Protein AF-A0A7S1Y5V6-F1 (afdb_monomer)

Organism: NCBI:txid210454

pLDDT: mean 70.11, std 16.32, range [37.19, 94.31]

Nearest PDB structures (foldseek):
  7od1-assembly1_A  TM=5.348E-01  e=1.371E-03  Homo sapiens
  7od1-assembly2_B  TM=5.566E-01  e=1.952E-02  Homo sapiens
  5edv-assembly2_A  TM=1.987E-01  e=7.565E+00  Homo sapiens

Structure (mmCIF, N/CA/C/O backbone):
data_AF-A0A7S1Y5V6-F1
#
_entry.id   AF-A0A7S1Y5V6-F1
#
loop_
_atom_site.group_PDB
_atom_site.id
_atom_site.type_symbol
_atom_site.label_atom_id
_atom_site.label_alt_id
_atom_site.label_comp_id
_atom_site.label_asym_id
_atom_site.label_entity_id
_atom_site.label_seq_id
_atom_site.pdbx_PDB_ins_code
_atom_site.Cartn_x
_atom_site.Cartn_y
_atom_site.Cartn_z
_atom_site.occupancy
_atom_site.B_iso_or_equiv
_atom_site.auth_seq_id
_atom_site.auth_comp_id
_atom_site.auth_asym_id
_atom_site.auth_atom_id
_atom_site.pdbx_PDB_model_num
ATOM 1 N N . VAL A 1 1 ? -86.443 43.154 -4.921 1.00 50.62 1 VAL A N 1
ATOM 2 C CA . VAL A 1 1 ? -86.134 44.564 -5.243 1.00 50.62 1 VAL A CA 1
ATOM 3 C C . VAL A 1 1 ? -86.129 45.330 -3.938 1.00 50.62 1 VAL A C 1
ATOM 5 O O . VAL A 1 1 ? -87.200 45.619 -3.433 1.00 50.62 1 VAL A O 1
ATOM 8 N N . THR A 1 2 ? -84.955 45.576 -3.370 1.00 47.22 2 THR A N 1
ATOM 9 C CA . THR A 1 2 ? -84.750 46.546 -2.285 1.00 47.22 2 THR A CA 1
ATOM 10 C C . THR A 1 2 ? -83.318 47.047 -2.428 1.00 47.22 2 THR A C 1
ATOM 12 O O . THR A 1 2 ? -82.371 46.373 -2.030 1.00 47.22 2 THR A O 1
ATOM 15 N N . ASN A 1 3 ? -83.179 48.182 -3.112 1.00 48.00 3 ASN A N 1
ATOM 16 C CA . ASN A 1 3 ? -81.996 49.030 -3.044 1.00 48.00 3 ASN A CA 1
ATOM 17 C C . ASN A 1 3 ? -81.958 49.664 -1.656 1.00 48.00 3 ASN A C 1
ATOM 19 O O . ASN A 1 3 ? -82.971 50.230 -1.259 1.00 48.00 3 ASN A O 1
ATOM 23 N N . GLU A 1 4 ? -80.797 49.713 -1.013 1.00 60.53 4 GLU A N 1
ATOM 24 C CA . GLU A 1 4 ? -80.466 50.829 -0.130 1.00 60.53 4 GLU A CA 1
ATOM 25 C C . GLU A 1 4 ? -78.953 51.073 -0.158 1.00 60.53 4 GLU A C 1
ATOM 27 O O . GLU A 1 4 ? -78.141 50.193 0.108 1.00 60.53 4 GLU A O 1
ATOM 32 N N . LYS A 1 5 ? -78.613 52.288 -0.584 1.00 63.84 5 LYS A N 1
ATOM 33 C CA . LYS A 1 5 ? -77.297 52.922 -0.609 1.00 63.84 5 LYS A CA 1
ATOM 34 C C . LYS A 1 5 ? -77.210 53.765 0.657 1.00 63.84 5 LYS A C 1
ATOM 36 O O . LYS A 1 5 ? -78.134 54.550 0.863 1.00 63.84 5 LYS A O 1
ATOM 41 N N . ARG A 1 6 ? -76.134 53.657 1.441 1.00 63.03 6 ARG A N 1
ATOM 42 C CA . ARG A 1 6 ? -75.704 54.706 2.379 1.00 63.03 6 ARG A CA 1
ATOM 43 C C . ARG A 1 6 ? -74.182 54.734 2.451 1.00 63.03 6 ARG A C 1
ATOM 45 O O . ARG A 1 6 ? -73.554 53.726 2.758 1.00 63.03 6 ARG A O 1
ATOM 52 N N . ASP A 1 7 ? -73.660 55.887 2.065 1.00 55.72 7 ASP A N 1
ATOM 53 C CA . ASP A 1 7 ? -72.317 56.386 2.316 1.00 55.72 7 ASP A CA 1
ATOM 54 C C . ASP A 1 7 ? -72.239 56.780 3.813 1.00 55.72 7 ASP A C 1
ATOM 56 O O . ASP A 1 7 ? -73.221 57.321 4.326 1.00 55.72 7 ASP A O 1
ATOM 60 N N . ASP A 1 8 ? -71.134 56.494 4.508 1.00 66.88 8 ASP A N 1
ATOM 61 C CA . ASP A 1 8 ? -70.846 57.031 5.850 1.00 66.88 8 ASP A CA 1
ATOM 62 C C . ASP A 1 8 ? -69.329 57.252 5.975 1.00 66.88 8 ASP A C 1
ATOM 64 O O . ASP A 1 8 ? -68.541 56.305 6.037 1.00 66.88 8 ASP A O 1
ATOM 68 N N . ASP A 1 9 ? -68.948 58.524 5.889 1.00 56.81 9 ASP A N 1
ATOM 69 C CA . ASP A 1 9 ? -67.634 59.062 6.221 1.00 56.81 9 ASP A CA 1
ATOM 70 C C . ASP A 1 9 ? -67.518 59.160 7.752 1.00 56.81 9 ASP A C 1
ATOM 72 O O . ASP A 1 9 ? -68.352 59.799 8.397 1.00 56.81 9 ASP A O 1
ATOM 76 N N . GLY A 1 10 ? -66.4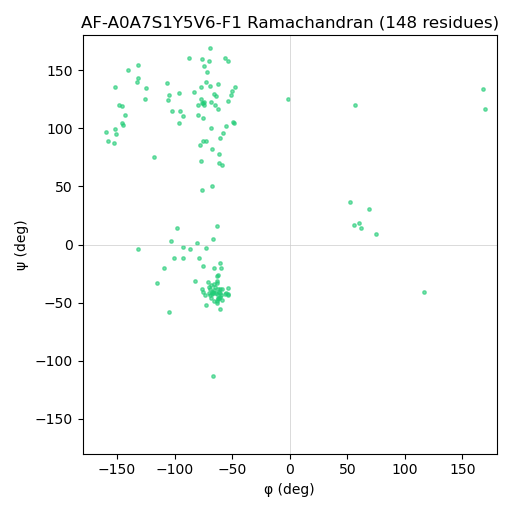81 58.550 8.328 1.00 58.56 10 GLY A N 1
ATOM 77 C CA . GLY A 1 10 ? -66.220 58.557 9.766 1.00 58.56 10 GLY A CA 1
ATOM 78 C C . GLY A 1 10 ? -64.725 58.596 10.048 1.00 58.56 10 GLY A C 1
ATOM 79 O O . GLY A 1 10 ? -64.035 57.592 9.884 1.00 58.56 10 GLY A O 1
ATOM 80 N N . ASP A 1 11 ? -64.287 59.795 10.406 1.00 50.59 11 ASP A N 1
ATOM 81 C CA . ASP A 1 11 ? -62.945 60.258 10.748 1.00 50.59 11 ASP A CA 1
ATOM 82 C C . ASP A 1 11 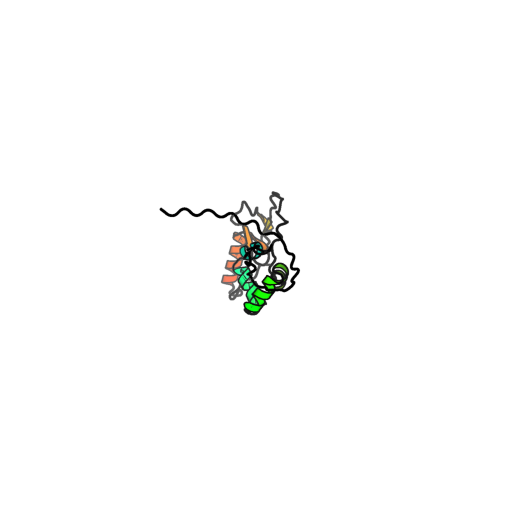? -62.415 59.705 12.086 1.00 50.59 11 ASP A C 1
ATOM 84 O O . ASP A 1 11 ? -63.186 59.179 12.886 1.00 50.59 11 ASP A O 1
ATOM 88 N N . ASP A 1 12 ? -61.115 59.937 12.293 1.00 54.38 12 ASP A N 1
ATOM 89 C CA . ASP A 1 12 ? -60.388 60.045 13.569 1.00 54.38 12 ASP A CA 1
ATOM 90 C C . ASP A 1 12 ? -60.426 58.876 14.583 1.00 54.38 12 ASP A C 1
ATOM 92 O O . ASP A 1 12 ? -61.451 58.476 15.125 1.00 54.38 12 ASP A O 1
ATOM 96 N N . ASP A 1 13 ? -59.245 58.338 14.902 1.00 61.41 13 ASP A N 1
ATOM 97 C CA . ASP A 1 13 ? -58.526 58.706 16.135 1.00 61.41 13 ASP A CA 1
ATOM 98 C C . ASP A 1 13 ? -57.366 57.729 16.411 1.00 61.41 13 ASP A C 1
ATOM 100 O O . ASP A 1 13 ? -57.483 56.502 16.331 1.00 61.41 13 ASP A O 1
ATOM 104 N N . ASP A 1 14 ? -56.226 58.329 16.745 1.00 53.88 14 ASP A N 1
ATOM 105 C CA . ASP A 1 14 ? -55.019 57.728 17.298 1.00 53.88 14 ASP A CA 1
ATOM 106 C C . ASP A 1 14 ? -55.287 56.764 18.474 1.00 53.88 14 ASP A C 1
ATOM 108 O O . ASP A 1 14 ? -55.948 57.123 19.446 1.00 53.88 14 ASP A O 1
ATOM 112 N N . ASP A 1 15 ? -54.635 55.595 18.480 1.00 61.41 15 ASP A N 1
ATOM 113 C CA . ASP A 1 15 ? -54.279 54.925 19.738 1.00 61.41 15 ASP A CA 1
ATOM 114 C C . ASP A 1 15 ? -52.915 54.229 19.630 1.00 61.41 15 ASP A C 1
ATOM 116 O O . ASP A 1 15 ? -52.702 53.256 18.899 1.00 61.41 15 ASP A O 1
ATOM 120 N N . ALA A 1 16 ? -51.962 54.783 20.374 1.00 54.16 16 ALA A N 1
ATOM 121 C CA . ALA A 1 16 ? -50.667 54.192 20.643 1.00 54.16 16 ALA A CA 1
ATOM 122 C C . ALA A 1 16 ? -50.830 53.066 21.675 1.00 54.16 16 ALA A C 1
ATOM 124 O O . ALA A 1 16 ? -51.234 53.318 22.806 1.00 54.16 16 ALA A O 1
ATOM 125 N N . GLY A 1 17 ? -50.437 51.836 21.331 1.00 51.41 17 GLY A N 1
ATOM 126 C CA . GLY A 1 17 ? -50.598 50.704 22.246 1.00 51.41 17 GLY A CA 1
ATOM 127 C C . GLY A 1 17 ? -49.665 49.532 21.972 1.00 51.41 17 GLY A C 1
ATOM 128 O O . GLY A 1 17 ? -49.992 48.594 21.254 1.00 51.41 17 GLY A O 1
ATOM 129 N N . GLU A 1 18 ? -48.492 49.588 22.590 1.00 46.97 18 GLU A N 1
ATOM 130 C CA . GLU A 1 18 ? -47.508 48.521 22.760 1.00 46.97 18 GLU A CA 1
ATOM 131 C C . GLU A 1 18 ? -48.125 47.213 23.300 1.00 46.97 18 GLU A C 1
ATOM 133 O O . GLU A 1 18 ? -48.823 47.244 24.311 1.00 46.97 18 GLU A O 1
ATOM 138 N N . SER A 1 19 ? -47.817 46.053 22.697 1.00 54.59 19 SER A N 1
ATOM 139 C CA . SER A 1 19 ? -47.397 44.830 23.421 1.00 54.59 19 SER A CA 1
ATOM 140 C C . SER A 1 19 ? -47.346 43.575 22.541 1.00 54.59 19 SER A C 1
ATOM 142 O O . SER A 1 19 ? -48.348 43.054 22.059 1.00 54.59 19 SER A O 1
ATOM 144 N N . ASN A 1 20 ? -46.120 43.062 22.432 1.00 51.88 20 ASN A N 1
ATOM 145 C CA . ASN A 1 20 ? -45.692 41.685 22.183 1.00 51.88 20 ASN A CA 1
ATOM 146 C C . ASN A 1 20 ? -46.762 40.589 22.035 1.00 51.88 20 ASN A C 1
ATOM 148 O O . ASN A 1 20 ? -47.435 40.230 23.001 1.00 51.88 20 ASN A O 1
ATOM 152 N N . LYS A 1 21 ? -46.693 39.879 20.901 1.00 48.53 21 LYS A N 1
ATOM 153 C CA . LYS A 1 21 ? -46.923 38.426 20.813 1.00 48.53 21 LYS A CA 1
ATOM 154 C C . LYS A 1 21 ? -46.125 37.824 19.641 1.00 48.53 21 LYS A C 1
ATOM 156 O O . LYS A 1 21 ? -46.552 37.853 18.494 1.00 48.53 21 LYS A O 1
ATOM 161 N N . LYS A 1 22 ? -44.970 37.217 19.955 1.00 51.00 22 LYS A N 1
ATOM 162 C CA . LYS A 1 22 ? -44.527 35.966 19.294 1.00 51.00 22 LYS A CA 1
ATOM 163 C C . LYS A 1 22 ? -45.667 34.932 19.433 1.00 51.00 22 LYS A C 1
ATOM 165 O O . LYS A 1 22 ? -46.412 35.049 20.407 1.00 51.00 22 LYS A O 1
ATOM 170 N N . PRO A 1 23 ? -45.787 33.880 18.603 1.00 47.12 23 PRO A N 1
ATOM 171 C CA . PRO A 1 23 ? -44.790 33.335 17.683 1.00 47.12 23 PRO A CA 1
ATOM 172 C C . PRO A 1 23 ? -45.359 33.096 16.274 1.00 47.12 23 PRO A C 1
ATOM 174 O O . PRO A 1 23 ? -46.536 32.805 16.096 1.00 47.12 23 PRO A O 1
ATOM 177 N N . SER A 1 24 ? -44.522 33.116 15.248 1.00 37.62 24 SER A N 1
ATOM 178 C CA . SER A 1 24 ? -44.816 32.354 14.034 1.00 37.62 24 SER A CA 1
ATOM 179 C C . SER A 1 24 ? -43.512 31.971 13.381 1.00 37.62 24 SER A C 1
ATOM 181 O O . SER A 1 24 ? -42.546 32.732 13.408 1.00 37.62 24 SER A O 1
ATOM 183 N N . GLY A 1 25 ? -43.486 30.710 12.969 1.00 38.47 25 GLY A N 1
ATOM 184 C CA . GLY A 1 25 ? -42.288 29.931 12.762 1.00 38.47 25 GLY A CA 1
ATOM 185 C C . GLY A 1 25 ? -41.279 30.650 11.890 1.00 38.47 25 GLY A C 1
ATOM 186 O O . GLY A 1 25 ? -41.576 31.061 10.770 1.00 38.47 25 GLY A O 1
ATOM 187 N N . ALA A 1 26 ? -40.051 30.707 12.399 1.00 37.19 26 ALA A N 1
ATOM 188 C CA . ALA A 1 26 ? -38.922 30.572 11.513 1.00 37.19 26 ALA A CA 1
ATOM 189 C C . ALA A 1 26 ? -39.146 29.246 10.783 1.00 37.19 26 ALA A C 1
ATOM 191 O O . ALA A 1 26 ? -38.978 28.170 11.359 1.00 37.19 26 ALA A O 1
ATOM 192 N N . ALA A 1 27 ? -39.614 29.339 9.540 1.00 40.75 27 ALA A N 1
ATOM 193 C CA . ALA A 1 27 ? -39.277 28.353 8.545 1.00 40.75 27 ALA A CA 1
ATOM 194 C C . ALA A 1 27 ? -37.762 28.202 8.662 1.00 40.75 27 ALA A C 1
ATOM 196 O O . ALA A 1 27 ? -37.007 29.116 8.320 1.00 40.75 27 ALA A O 1
ATOM 197 N N . VAL A 1 28 ? -37.336 27.098 9.275 1.00 42.88 28 VAL A N 1
ATOM 198 C CA . VAL A 1 28 ? -35.988 26.592 9.105 1.00 42.88 28 VAL A CA 1
ATOM 199 C C . VAL A 1 28 ? -35.927 26.316 7.616 1.00 42.88 28 VAL A C 1
ATOM 201 O O . VAL A 1 28 ? -36.388 25.288 7.130 1.00 42.88 28 VAL A O 1
ATOM 204 N N . SER A 1 29 ? -35.480 27.325 6.871 1.00 39.78 29 SER A N 1
ATOM 205 C CA . SER A 1 29 ? -34.890 27.118 5.571 1.00 39.78 29 SER A CA 1
ATOM 206 C C . SER A 1 29 ? -33.731 26.191 5.860 1.00 39.78 29 SER A C 1
ATOM 208 O O . SER A 1 29 ? -32.677 26.624 6.325 1.00 39.78 29 SER A O 1
ATOM 210 N N . GLU A 1 30 ? -34.004 24.906 5.669 1.00 48.91 30 GLU A N 1
ATOM 211 C CA . GLU A 1 30 ? -33.062 23.811 5.562 1.00 48.91 30 GLU A CA 1
ATOM 212 C C . GLU A 1 30 ? -32.190 24.121 4.345 1.00 48.91 30 GLU A C 1
ATOM 214 O O . GLU A 1 30 ? -32.322 23.580 3.250 1.00 48.91 30 GLU A O 1
ATOM 219 N N . GLN A 1 31 ? -31.351 25.139 4.514 1.00 46.16 31 GLN A N 1
ATOM 220 C CA . GLN A 1 31 ? -30.257 25.433 3.630 1.00 46.16 31 GLN A CA 1
ATOM 221 C C . GLN A 1 31 ? -29.257 24.335 3.928 1.00 46.16 31 GLN A C 1
ATOM 223 O O . GLN A 1 31 ? -28.431 24.446 4.829 1.00 46.16 31 GLN A O 1
ATOM 228 N N . ASN A 1 32 ? -29.426 23.251 3.176 1.00 51.06 32 ASN A N 1
ATOM 229 C CA . ASN A 1 32 ? -28.496 22.158 2.971 1.00 51.06 32 ASN A CA 1
ATOM 230 C C . ASN A 1 32 ? -27.205 22.750 2.375 1.00 51.06 32 ASN A C 1
ATOM 232 O O . ASN A 1 32 ? -26.906 22.627 1.188 1.00 51.06 32 ASN A O 1
ATOM 236 N N . GLN A 1 33 ? -26.490 23.530 3.184 1.00 45.38 33 GLN A N 1
ATOM 237 C CA . GLN A 1 33 ? -25.152 23.990 2.885 1.00 45.38 33 GLN A CA 1
ATOM 238 C C . GLN A 1 33 ? -24.279 22.770 3.125 1.00 45.38 33 GLN A C 1
ATOM 240 O O . GLN A 1 33 ? -23.829 22.533 4.243 1.00 45.38 33 GLN A O 1
ATOM 245 N N . ALA A 1 34 ? -24.108 21.964 2.074 1.00 46.09 34 ALA A N 1
ATOM 246 C CA . ALA A 1 34 ? -23.043 20.981 2.011 1.00 46.09 34 ALA A CA 1
ATOM 247 C C . ALA A 1 34 ? -21.763 21.723 2.398 1.00 46.09 34 ALA A C 1
ATOM 249 O O . ALA A 1 34 ? -21.288 22.593 1.661 1.00 46.09 34 ALA A O 1
ATOM 250 N N . GLY A 1 35 ? -21.287 21.465 3.616 1.00 47.22 35 GLY A N 1
ATOM 251 C CA . GLY A 1 35 ? -20.116 22.138 4.143 1.00 47.22 35 GLY A CA 1
ATOM 252 C C . GLY A 1 35 ? -18.938 21.923 3.192 1.00 47.22 35 GLY A C 1
ATOM 253 O O . GLY A 1 35 ? -18.933 20.957 2.418 1.00 47.22 35 GLY A O 1
ATOM 254 N N . PRO A 1 36 ? -17.890 22.756 3.266 1.00 52.69 36 PRO A N 1
ATOM 255 C CA . PRO A 1 36 ? -16.683 22.616 2.451 1.00 52.69 36 PRO A CA 1
ATOM 256 C C . PRO A 1 36 ? -15.903 21.314 2.723 1.00 52.69 36 PRO A C 1
ATOM 258 O O . PRO A 1 36 ? -14.755 21.206 2.326 1.00 52.69 36 PRO A O 1
ATOM 261 N N . TYR A 1 37 ? -16.508 20.323 3.381 1.00 50.75 37 TYR A N 1
ATOM 262 C CA . TYR A 1 37 ? -15.930 19.034 3.737 1.00 50.75 37 TYR A CA 1
ATOM 263 C C . TYR A 1 37 ? -16.834 17.845 3.379 1.00 50.75 37 TYR A C 1
ATOM 265 O O . TYR A 1 37 ? -16.391 16.707 3.495 1.00 50.75 37 TYR A O 1
ATOM 273 N N . GLN A 1 38 ? -18.056 18.069 2.868 1.00 56.09 38 GLN A N 1
ATOM 274 C CA . GLN A 1 38 ? -18.918 16.969 2.409 1.00 56.09 38 GLN A CA 1
ATOM 275 C C . GLN A 1 38 ? -18.241 16.187 1.272 1.00 56.09 38 GLN A C 1
ATOM 277 O O . GLN A 1 38 ? -18.164 14.965 1.309 1.00 56.09 38 GLN A O 1
ATOM 282 N N . HIS A 1 39 ? -17.603 16.914 0.350 1.00 58.25 39 HIS A N 1
ATOM 283 C CA . HIS A 1 39 ? -16.819 16.334 -0.740 1.00 58.25 39 HIS A CA 1
ATOM 284 C C . HIS A 1 39 ? -15.608 15.516 -0.261 1.00 58.25 39 HIS A C 1
ATOM 286 O O . HIS A 1 39 ? -15.148 14.627 -0.976 1.00 58.25 39 HIS A O 1
ATOM 292 N N . VAL A 1 40 ? -15.076 15.817 0.930 1.00 58.84 40 VAL A N 1
ATOM 293 C CA . VAL A 1 40 ? -13.972 15.060 1.533 1.00 58.84 40 VAL A CA 1
ATOM 294 C C . VAL A 1 40 ? -14.489 13.719 2.030 1.00 58.84 40 VAL A C 1
ATOM 296 O O . VAL A 1 40 ? -13.851 12.704 1.772 1.00 58.84 40 VAL A O 1
ATOM 299 N N . ILE A 1 41 ? -15.658 13.708 2.678 1.00 64.31 41 ILE A N 1
ATOM 300 C CA . ILE A 1 41 ? -16.295 12.476 3.150 1.00 64.31 41 ILE A CA 1
ATOM 301 C C . ILE A 1 41 ? -16.740 11.599 1.976 1.00 64.31 41 ILE A C 1
ATOM 303 O O . ILE A 1 41 ? -16.475 10.403 1.997 1.00 64.31 41 ILE A O 1
ATOM 307 N N . ASP A 1 42 ? -17.308 12.183 0.918 1.00 64.69 42 ASP A N 1
ATOM 308 C CA . ASP A 1 42 ? -17.706 11.440 -0.289 1.00 64.69 42 ASP A CA 1
ATOM 309 C C . ASP A 1 42 ? -16.507 10.852 -1.062 1.00 64.69 42 ASP A C 1
ATOM 311 O O . ASP A 1 42 ? -16.664 9.909 -1.836 1.00 64.69 42 ASP A O 1
ATOM 315 N N . SER A 1 43 ? -15.300 11.386 -0.842 1.00 61.66 43 SER A N 1
ATOM 316 C CA . SER A 1 43 ? -14.050 10.883 -1.433 1.00 61.66 43 SER A CA 1
ATOM 317 C C . SER A 1 43 ? -13.323 9.865 -0.540 1.00 61.66 43 SER A C 1
ATOM 319 O O . SER A 1 43 ? -12.273 9.347 -0.932 1.00 61.66 43 SER A O 1
ATOM 321 N N . LEU A 1 44 ? -13.834 9.574 0.665 1.00 67.94 44 LEU A N 1
ATOM 322 C CA . LEU A 1 44 ? -13.258 8.550 1.538 1.00 67.94 44 LEU A CA 1
ATOM 323 C C . LEU A 1 44 ? -13.601 7.158 1.001 1.00 67.94 44 LEU A C 1
ATOM 325 O O . LEU A 1 44 ? -14.759 6.762 0.925 1.00 67.94 44 LEU A O 1
ATOM 329 N N . GLN A 1 45 ? -12.570 6.384 0.677 1.00 66.94 45 GLN A N 1
ATOM 330 C CA . GLN A 1 45 ? -12.708 4.959 0.388 1.00 66.94 45 GLN A CA 1
ATOM 331 C C . GLN A 1 45 ? -13.037 4.160 1.660 1.00 66.94 45 GLN A C 1
ATOM 333 O O . GLN A 1 45 ? -12.704 4.580 2.772 1.00 66.94 45 GLN A O 1
ATOM 338 N N . GLU A 1 46 ? -13.626 2.969 1.498 1.00 68.31 46 GLU A N 1
ATOM 339 C CA . GLU A 1 46 ? -13.982 2.064 2.608 1.00 68.31 46 GLU A CA 1
ATOM 340 C C . GLU A 1 46 ? -12.786 1.769 3.534 1.00 68.31 46 GLU A C 1
ATOM 342 O O . GLU A 1 46 ? -12.933 1.782 4.756 1.00 68.31 46 GLU A O 1
ATOM 347 N N . ALA A 1 47 ? -11.577 1.637 2.978 1.00 62.19 47 ALA A N 1
ATOM 348 C CA . ALA A 1 47 ? -10.343 1.449 3.746 1.00 62.19 47 ALA A CA 1
ATOM 349 C C . ALA A 1 47 ? -10.004 2.641 4.668 1.00 62.19 47 ALA A C 1
ATOM 351 O O . ALA A 1 47 ? -9.456 2.466 5.760 1.00 62.19 47 ALA A O 1
ATOM 352 N N . HIS A 1 48 ? -10.347 3.868 4.264 1.00 72.81 48 HIS A N 1
ATOM 353 C CA . HIS A 1 48 ? -10.157 5.063 5.089 1.00 72.81 48 HIS A CA 1
ATOM 354 C C . HIS A 1 48 ? -11.208 5.147 6.198 1.00 72.81 48 HIS A C 1
ATOM 356 O O . HIS A 1 48 ? -10.872 5.508 7.325 1.00 72.81 48 HIS A O 1
ATOM 362 N N . ALA A 1 49 ? -12.455 4.763 5.911 1.00 75.50 49 ALA A N 1
ATOM 363 C CA . ALA A 1 49 ? -13.514 4.704 6.914 1.00 75.50 49 ALA A CA 1
ATOM 364 C C . ALA A 1 49 ? -13.206 3.661 8.002 1.00 75.50 49 ALA A C 1
ATOM 366 O O . ALA A 1 49 ? -13.357 3.947 9.190 1.00 75.50 49 ALA A O 1
ATOM 367 N N . GLU A 1 50 ? -12.694 2.488 7.621 1.00 73.50 50 GLU A N 1
ATOM 368 C CA . GLU A 1 50 ? -12.296 1.450 8.574 1.00 73.50 50 GLU A CA 1
ATOM 369 C C . GLU A 1 50 ? -11.156 1.930 9.482 1.00 73.50 50 GLU A C 1
ATOM 371 O O . GLU A 1 50 ? -11.261 1.867 10.709 1.00 73.50 50 GLU A O 1
ATOM 376 N N . LYS A 1 51 ? -10.096 2.512 8.905 1.00 79.06 51 LYS A N 1
ATOM 377 C CA . LYS A 1 51 ? -8.968 3.068 9.669 1.00 79.06 51 LYS A CA 1
ATOM 378 C C . LYS A 1 51 ? -9.408 4.189 10.618 1.00 79.06 51 LYS A C 1
ATOM 380 O O . LYS A 1 51 ? -8.933 4.265 11.755 1.00 79.06 51 LYS A O 1
ATOM 385 N N . PHE A 1 52 ? -10.346 5.027 10.177 1.00 80.88 52 PHE A N 1
ATOM 386 C CA . PHE A 1 52 ? -10.932 6.085 10.994 1.00 80.88 52 PHE A CA 1
ATOM 387 C C . PHE A 1 52 ? -11.690 5.506 12.192 1.00 80.88 52 PHE A C 1
AT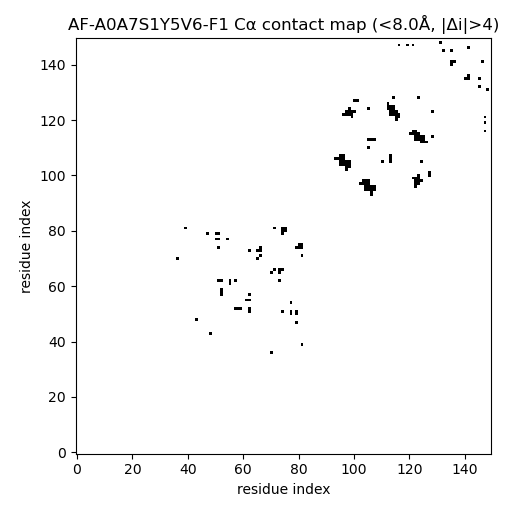OM 389 O O . PHE A 1 52 ? -11.414 5.870 13.336 1.00 80.88 52 PHE A O 1
ATOM 396 N N . LEU A 1 53 ? -12.577 4.538 11.958 1.00 80.06 53 LEU A N 1
ATOM 397 C CA . LEU A 1 53 ? -13.365 3.902 13.013 1.00 80.06 53 LEU A CA 1
ATOM 398 C C . LEU A 1 53 ? -12.491 3.120 13.998 1.00 80.06 53 LEU A C 1
ATOM 400 O O . LEU A 1 53 ? -12.731 3.187 15.204 1.00 80.06 53 LEU A O 1
ATOM 404 N N . ILE A 1 54 ? -11.428 2.462 13.526 1.00 82.94 54 ILE A N 1
ATOM 405 C CA . ILE A 1 54 ? -10.441 1.795 14.388 1.00 82.94 54 ILE A CA 1
ATOM 406 C C . ILE A 1 54 ? -9.780 2.800 15.341 1.00 82.94 54 ILE A C 1
ATOM 408 O O . ILE A 1 54 ? -9.670 2.523 16.536 1.00 82.94 54 ILE A O 1
ATOM 412 N N . SER A 1 55 ? -9.400 3.989 14.858 1.00 82.00 55 SER A N 1
ATOM 413 C CA . SER A 1 55 ? -8.769 5.017 15.704 1.00 82.00 55 SER A CA 1
ATOM 414 C C . SER A 1 55 ? -9.685 5.526 16.829 1.00 82.00 55 SER A C 1
ATOM 416 O O . SER A 1 55 ? -9.208 5.895 17.903 1.00 82.00 55 SER A O 1
ATOM 418 N N . TYR A 1 56 ? -11.003 5.453 16.621 1.00 81.38 56 TYR A N 1
ATOM 419 C CA . TYR A 1 56 ? -12.031 5.788 17.609 1.00 81.38 56 TYR A CA 1
ATOM 420 C C . TYR A 1 56 ? -12.595 4.561 18.342 1.00 81.38 56 TYR A C 1
ATOM 422 O O . TYR A 1 56 ? -13.618 4.668 19.016 1.00 81.38 56 TYR A O 1
ATOM 430 N N . SER A 1 57 ? -11.940 3.394 18.256 1.00 82.19 57 SER A N 1
ATOM 431 C CA . SER A 1 57 ? -12.400 2.144 18.888 1.00 82.19 57 SER A CA 1
ATOM 432 C C . SER A 1 57 ? -13.852 1.788 18.533 1.00 82.19 57 SER A C 1
ATOM 434 O O . SER A 1 57 ?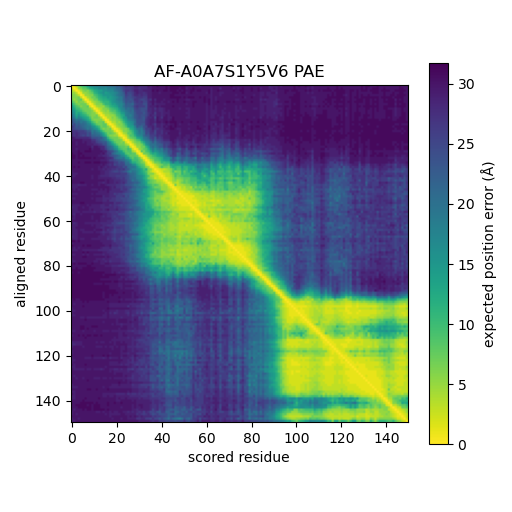 -14.602 1.307 19.378 1.00 82.19 57 SER A O 1
ATOM 436 N N . TRP A 1 58 ? -14.261 2.059 17.289 1.00 81.56 58 TRP A N 1
ATOM 437 C CA . TRP A 1 58 ? -15.618 1.844 16.772 1.00 81.56 58 TRP A CA 1
ATOM 438 C C . TRP A 1 58 ? -16.725 2.619 17.509 1.00 81.56 58 TRP A C 1
ATOM 440 O O . TRP A 1 58 ? -17.910 2.313 17.367 1.00 81.56 58 TRP A O 1
ATOM 450 N N . HIS A 1 59 ? -16.376 3.671 18.256 1.00 84.50 59 HIS A N 1
ATOM 451 C CA . HIS A 1 59 ? -17.351 4.598 18.826 1.00 84.50 59 HIS A CA 1
ATOM 452 C C . HIS A 1 59 ? -17.852 5.578 17.761 1.00 84.50 59 HIS A C 1
ATOM 454 O O . HIS A 1 59 ? -17.342 6.692 17.643 1.00 84.50 59 HIS A O 1
ATOM 460 N N . VAL A 1 60 ? -18.869 5.155 17.004 1.00 79.62 60 VAL A N 1
ATOM 461 C CA . VAL A 1 60 ? -19.450 5.921 15.887 1.00 79.62 60 VAL A CA 1
ATOM 462 C C . VAL A 1 60 ? -19.875 7.327 16.315 1.00 79.62 60 VAL A C 1
ATOM 464 O O . VAL A 1 60 ? -19.551 8.282 15.625 1.00 79.62 60 VAL A O 1
ATOM 467 N N . GLU A 1 61 ? -20.503 7.486 17.482 1.00 80.88 61 GLU A N 1
ATOM 468 C CA . GLU A 1 61 ? -20.957 8.797 17.980 1.00 80.88 61 GLU A CA 1
ATOM 469 C C . GLU A 1 61 ? -19.795 9.786 18.157 1.00 80.88 61 GLU A C 1
ATOM 471 O O . GLU A 1 61 ? -19.863 10.912 17.679 1.00 80.88 61 GLU A O 1
ATOM 476 N N . LYS A 1 62 ? -18.682 9.339 18.753 1.00 79.19 62 LYS A N 1
ATOM 477 C CA . LYS A 1 62 ? -17.475 10.166 18.938 1.00 79.19 62 LYS A CA 1
ATOM 478 C C . LYS A 1 62 ? -16.740 10.435 17.628 1.00 79.19 62 LYS A C 1
ATOM 480 O O . LYS A 1 62 ? -16.090 11.465 17.480 1.00 79.19 62 LYS A O 1
ATOM 485 N N . ALA A 1 63 ? -16.789 9.476 16.707 1.00 78.69 63 ALA A N 1
ATOM 486 C CA . ALA A 1 63 ? -16.170 9.592 15.396 1.00 78.69 63 ALA A CA 1
ATOM 487 C C . ALA A 1 63 ? -16.924 10.612 14.523 1.00 78.69 63 ALA A C 1
ATOM 489 O O . ALA A 1 63 ? -16.295 11.434 13.862 1.00 78.69 63 ALA A O 1
ATOM 490 N N . VAL A 1 64 ? -18.261 10.595 14.572 1.00 80.56 64 VAL A N 1
ATOM 491 C CA . VAL A 1 64 ? -19.130 11.562 13.888 1.00 80.56 64 VAL A CA 1
ATOM 492 C C . VAL A 1 64 ? -18.991 12.948 14.509 1.00 80.56 64 VAL A C 1
ATOM 494 O O . VAL A 1 64 ? -18.746 13.894 13.772 1.00 80.56 64 VAL A O 1
ATOM 497 N N . GLU A 1 65 ? -19.018 13.066 15.840 1.00 82.94 65 GLU A N 1
ATOM 498 C CA . GLU A 1 65 ? -18.802 14.345 16.538 1.00 82.94 65 GLU A CA 1
ATOM 499 C C . GLU A 1 65 ? -17.458 14.986 16.137 1.00 82.94 65 GLU A C 1
ATOM 501 O O . GLU A 1 65 ? -17.387 16.176 15.835 1.00 82.94 65 GLU A O 1
ATOM 506 N N . ALA A 1 66 ? -16.394 14.183 16.022 1.00 79.44 66 ALA A N 1
ATOM 507 C CA . ALA A 1 66 ? -15.093 14.665 15.562 1.00 79.44 66 ALA A CA 1
ATOM 508 C C . ALA A 1 66 ? -15.073 15.071 14.074 1.00 79.44 66 ALA A C 1
ATOM 510 O O . ALA A 1 66 ? -14.360 16.009 13.707 1.00 79.44 66 ALA A O 1
ATOM 511 N N . LEU A 1 67 ? -15.831 14.381 13.211 1.00 77.75 67 LEU A N 1
ATOM 512 C CA . LEU A 1 67 ? -15.981 14.747 11.796 1.00 77.75 67 LEU A CA 1
ATOM 513 C C . LEU A 1 67 ? -16.769 16.050 11.624 1.00 77.75 67 LEU A C 1
ATOM 515 O O . LEU A 1 67 ? -16.412 16.842 10.749 1.00 77.75 67 LEU A O 1
ATOM 519 N N . GLU A 1 68 ? -17.802 16.256 12.444 1.00 78.75 68 GLU A N 1
ATOM 520 C CA . GLU A 1 68 ? -18.639 17.460 12.465 1.00 78.75 68 GLU A CA 1
ATOM 521 C C . GLU A 1 68 ? -17.879 18.674 13.008 1.00 78.75 68 GLU A C 1
ATOM 523 O O . GLU A 1 68 ? -18.037 19.779 12.489 1.00 78.75 68 GLU A O 1
ATOM 528 N N . GLU A 1 69 ? -17.014 18.478 14.006 1.00 77.94 69 GLU A N 1
ATOM 529 C CA . GLU A 1 69 ? -16.195 19.553 14.567 1.00 77.94 69 GLU A CA 1
ATOM 530 C C . GLU A 1 69 ? -15.072 19.973 13.607 1.00 77.94 69 GLU A C 1
ATOM 532 O O . GLU A 1 69 ? -14.923 21.157 13.289 1.00 77.94 69 GLU A O 1
ATOM 537 N N . ASN A 1 70 ? -14.267 19.019 13.120 1.00 76.88 70 ASN A N 1
ATOM 538 C CA . ASN A 1 70 ? -13.239 19.297 12.121 1.00 76.88 70 ASN A CA 1
ATOM 539 C C . ASN A 1 70 ? -12.805 18.031 11.369 1.00 76.88 70 ASN A C 1
ATOM 541 O O . ASN A 1 70 ? -11.903 17.302 11.791 1.00 76.88 70 ASN A O 1
ATOM 545 N N . THR A 1 71 ? -13.393 17.829 10.191 1.00 76.00 71 THR A N 1
ATOM 546 C CA . THR A 1 71 ? -13.160 16.661 9.332 1.00 76.00 71 THR A CA 1
ATOM 547 C C . THR A 1 71 ? -11.674 16.434 9.020 1.00 76.00 71 THR A C 1
ATOM 549 O O . THR A 1 71 ? -11.186 15.310 9.114 1.00 76.00 71 THR A O 1
ATOM 552 N N . VAL A 1 72 ? -10.916 17.489 8.699 1.00 73.62 72 VAL A N 1
ATOM 553 C CA . VAL A 1 72 ? -9.494 17.374 8.319 1.00 73.62 72 VAL A CA 1
ATOM 554 C C . VAL A 1 72 ? -8.632 16.970 9.514 1.00 73.62 72 VAL A C 1
ATOM 556 O O . VAL A 1 72 ? -7.767 16.100 9.393 1.00 73.62 72 VAL A O 1
ATOM 559 N N . VAL A 1 73 ? -8.876 17.568 10.682 1.00 77.62 73 VAL A N 1
ATOM 560 C CA . VAL A 1 73 ? -8.143 17.243 11.914 1.00 77.62 73 VAL A CA 1
ATOM 561 C C . VAL A 1 73 ? -8.468 15.824 12.377 1.00 77.62 73 VAL A C 1
ATOM 563 O O . VAL A 1 73 ? -7.554 15.090 12.752 1.00 77.62 73 VAL A O 1
ATOM 566 N N . ALA A 1 74 ? -9.734 15.407 12.300 1.00 79.06 74 ALA A N 1
ATOM 567 C CA . ALA A 1 74 ? -10.166 14.063 12.669 1.00 79.06 74 ALA A CA 1
ATOM 568 C C . ALA A 1 74 ? -9.516 12.987 11.780 1.00 79.06 74 ALA A C 1
ATOM 570 O O . ALA A 1 74 ? -8.958 12.014 12.290 1.00 79.06 74 ALA A O 1
ATOM 571 N N . LEU A 1 75 ? -9.503 13.196 10.460 1.00 77.12 75 LEU A N 1
ATOM 572 C CA . LEU A 1 75 ? -8.874 12.277 9.507 1.00 77.12 75 LEU A CA 1
ATOM 573 C C . LEU A 1 75 ? -7.346 12.244 9.666 1.00 77.12 75 LEU A C 1
ATOM 575 O O . LEU A 1 75 ? -6.753 11.166 9.727 1.00 77.12 75 LEU A O 1
ATOM 579 N N . THR A 1 76 ? -6.709 13.404 9.851 1.00 78.12 76 THR A N 1
ATOM 580 C CA . THR A 1 76 ? -5.258 13.488 10.099 1.00 78.12 76 THR A CA 1
ATOM 581 C C . THR A 1 76 ? -4.874 12.763 11.390 1.00 78.12 76 THR A C 1
ATOM 583 O O . THR A 1 76 ? -3.889 12.026 11.423 1.00 78.12 76 THR A O 1
ATOM 586 N N . LYS A 1 77 ? -5.678 12.903 12.451 1.00 76.69 77 LYS A N 1
ATOM 587 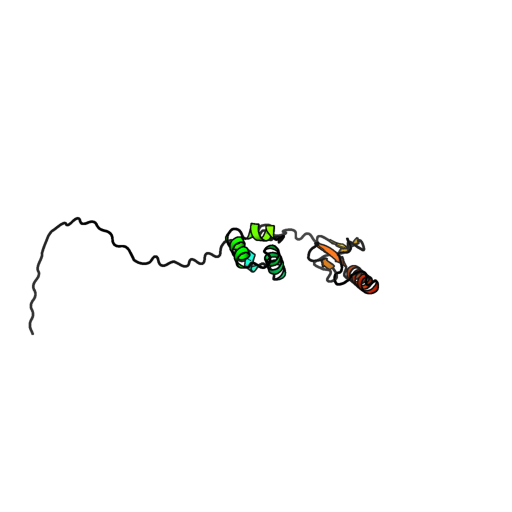C CA . LYS A 1 77 ? -5.474 12.217 13.736 1.00 76.69 77 LYS A CA 1
ATOM 588 C C . LYS A 1 77 ? -5.582 10.694 13.611 1.00 76.69 77 LYS A C 1
ATOM 590 O O . LYS A 1 77 ? -4.879 9.980 14.320 1.00 76.69 77 LYS A O 1
ATOM 595 N N . ALA A 1 78 ? -6.403 10.207 12.683 1.00 74.38 78 ALA A N 1
ATOM 596 C CA . ALA A 1 78 ? -6.499 8.791 12.330 1.00 74.38 78 ALA A CA 1
ATOM 597 C C . ALA A 1 78 ? -5.388 8.314 11.367 1.00 74.38 78 ALA A C 1
ATOM 599 O O . ALA A 1 78 ? -5.363 7.148 10.965 1.00 74.38 78 ALA A O 1
ATOM 600 N N . GLY A 1 79 ? -4.457 9.193 10.978 1.00 70.00 79 GLY A N 1
ATOM 601 C CA . GLY A 1 79 ? -3.400 8.881 10.017 1.00 70.00 79 GLY A CA 1
ATOM 602 C C . GLY A 1 79 ? -3.928 8.675 8.595 1.00 70.00 79 GLY A C 1
ATOM 603 O O . GLY A 1 79 ? -3.383 7.850 7.854 1.00 70.00 79 GLY A O 1
ATOM 604 N N . ILE A 1 80 ? -5.014 9.367 8.240 1.00 77.50 80 ILE A N 1
ATOM 605 C CA . ILE A 1 80 ? -5.595 9.408 6.896 1.00 77.50 80 ILE A CA 1
ATOM 606 C C . ILE A 1 80 ? -5.165 10.729 6.268 1.00 77.50 80 ILE A C 1
ATOM 608 O O . ILE A 1 80 ? -5.523 11.805 6.749 1.00 77.50 80 ILE A O 1
ATOM 612 N N . GLN A 1 81 ? -4.361 10.648 5.210 1.00 63.75 81 GLN A N 1
ATOM 613 C CA . GLN A 1 81 ? -3.944 11.831 4.470 1.00 63.75 81 GLN A CA 1
ATOM 614 C C . GLN A 1 81 ? -5.073 12.245 3.533 1.00 63.75 81 GLN A C 1
ATOM 616 O O . GLN A 1 81 ? -5.394 11.535 2.583 1.00 63.75 81 GLN A O 1
ATOM 621 N N . VAL A 1 82 ? -5.693 13.386 3.824 1.00 62.44 82 VAL A N 1
ATOM 622 C CA . VAL A 1 82 ? -6.703 13.969 2.944 1.00 62.44 82 VAL A CA 1
ATOM 623 C C . VAL A 1 82 ? -5.975 14.695 1.812 1.00 62.44 82 VAL A C 1
ATOM 625 O O . VAL A 1 82 ? -5.203 15.614 2.105 1.00 62.44 82 VAL A O 1
ATOM 628 N N . PRO A 1 83 ? -6.183 14.325 0.536 1.00 54.16 83 PRO A N 1
ATOM 629 C CA . PRO A 1 83 ? -5.607 15.067 -0.573 1.00 54.16 83 PRO A CA 1
ATOM 630 C C . PRO A 1 83 ? -6.178 16.487 -0.562 1.00 54.16 83 PRO A C 1
ATOM 632 O O . PRO A 1 83 ? -7.382 16.702 -0.698 1.00 54.16 83 PRO A O 1
ATOM 635 N N . HIS A 1 84 ? -5.309 17.474 -0.356 1.00 49.66 84 HIS A N 1
ATOM 636 C CA . HIS A 1 84 ? -5.697 18.874 -0.411 1.00 49.66 84 HIS A CA 1
ATOM 637 C C . HIS A 1 84 ? -6.102 19.212 -1.859 1.00 49.66 84 HIS A C 1
ATOM 639 O O . HIS A 1 84 ? -5.317 18.953 -2.775 1.00 49.66 84 HIS A O 1
ATOM 645 N N . PRO A 1 85 ? -7.273 19.827 -2.115 1.00 51.75 85 PRO A N 1
ATOM 646 C CA . PRO A 1 85 ? -7.756 20.091 -3.476 1.00 51.75 85 PRO A CA 1
ATOM 647 C C . PRO A 1 85 ? -6.908 21.105 -4.270 1.00 51.75 85 PRO A C 1
ATOM 649 O O . PRO A 1 85 ? -7.267 21.462 -5.391 1.00 51.75 85 PRO A O 1
ATOM 652 N N . SER A 1 86 ? -5.783 21.577 -3.723 1.00 45.38 86 SER A N 1
ATOM 653 C CA . SER A 1 86 ? -4.922 22.568 -4.372 1.00 45.38 86 SER A CA 1
ATOM 654 C C . SER A 1 86 ? -3.644 22.017 -5.000 1.00 45.38 86 SER A C 1
ATOM 656 O O . SER A 1 86 ? -2.885 22.805 -5.559 1.00 45.38 86 SER A O 1
ATOM 658 N N . GLU A 1 87 ? -3.412 20.708 -4.992 1.00 45.88 87 GLU A N 1
ATOM 659 C CA . GLU A 1 87 ? -2.290 20.131 -5.735 1.00 45.88 87 GLU A CA 1
ATOM 660 C C . GLU A 1 87 ? -2.824 19.177 -6.792 1.00 45.88 87 GLU A C 1
ATOM 662 O O . GLU A 1 87 ? -2.745 17.958 -6.689 1.00 45.88 87 GLU A O 1
ATOM 667 N N . ARG A 1 88 ? -3.361 19.762 -7.872 1.00 49.06 88 ARG A N 1
ATOM 668 C CA . ARG A 1 88 ? -3.253 19.085 -9.165 1.00 49.06 88 ARG A CA 1
ATOM 669 C C . ARG A 1 88 ? -1.760 18.810 -9.349 1.00 49.06 88 ARG A C 1
ATOM 671 O O . ARG A 1 88 ? -1.008 19.790 -9.346 1.00 49.06 88 ARG A O 1
ATOM 678 N N . PRO A 1 89 ? -1.301 17.566 -9.552 1.00 47.12 89 PRO A N 1
ATOM 679 C CA . PRO A 1 89 ? 0.026 17.356 -10.095 1.00 47.12 89 PRO A CA 1
ATOM 680 C C . PRO A 1 89 ? -0.016 17.857 -11.541 1.00 47.12 89 PRO A C 1
ATOM 682 O O . PRO A 1 89 ? -0.227 17.114 -12.493 1.00 47.12 89 PRO A O 1
ATOM 685 N N . ASN A 1 90 ? 0.125 19.171 -11.712 1.00 44.38 90 ASN A N 1
ATOM 686 C CA . ASN A 1 90 ? 0.377 19.796 -12.992 1.00 44.38 90 ASN A CA 1
ATOM 687 C C . ASN A 1 90 ? 1.851 19.560 -13.307 1.00 44.38 90 ASN A C 1
ATOM 689 O O . ASN A 1 90 ? 2.701 20.435 -13.178 1.00 44.38 90 ASN A O 1
ATOM 693 N N . SER A 1 91 ? 2.160 18.315 -13.626 1.00 45.19 91 SER A N 1
ATOM 694 C CA . SER A 1 91 ? 3.411 17.890 -14.220 1.00 45.19 91 SER A CA 1
ATOM 695 C C . SER A 1 91 ? 3.072 16.636 -14.999 1.00 45.19 91 SER A C 1
ATOM 697 O O . SER A 1 91 ? 3.177 15.525 -14.494 1.00 45.19 91 SER A O 1
ATOM 699 N N . ALA A 1 92 ? 2.653 16.838 -16.248 1.00 47.47 92 ALA A N 1
ATOM 700 C CA . ALA A 1 92 ? 2.798 15.852 -17.313 1.00 47.47 92 ALA A CA 1
ATOM 701 C C . ALA A 1 92 ? 4.295 15.676 -17.644 1.00 47.47 92 ALA A C 1
ATOM 703 O O . ALA A 1 92 ? 4.722 15.813 -18.785 1.00 47.47 92 ALA A O 1
ATOM 704 N N . ASP A 1 93 ? 5.095 15.464 -16.605 1.00 44.97 93 ASP A N 1
ATOM 705 C CA . ASP A 1 93 ? 6.469 15.032 -16.700 1.00 44.97 93 ASP A CA 1
ATOM 706 C C . ASP A 1 93 ? 6.365 13.526 -16.529 1.00 44.97 93 ASP A C 1
ATOM 708 O O . ASP A 1 93 ? 5.866 13.060 -15.501 1.00 44.97 93 ASP A O 1
ATOM 712 N N . SER A 1 94 ? 6.710 12.772 -17.568 1.00 56.03 94 SER A N 1
ATOM 713 C CA . SER A 1 94 ? 6.817 11.318 -17.510 1.00 56.03 94 SER A CA 1
ATOM 714 C C . SER A 1 94 ? 7.899 10.956 -16.492 1.00 56.03 94 SER A C 1
ATOM 716 O O . SER A 1 94 ? 9.040 10.675 -16.853 1.00 56.03 94 SER A O 1
ATOM 718 N N . LYS A 1 95 ? 7.567 11.035 -15.200 1.00 65.75 95 LYS A N 1
ATOM 719 C CA . LYS A 1 95 ? 8.431 10.617 -14.107 1.00 65.75 95 LYS A CA 1
ATOM 720 C C . LYS A 1 95 ? 8.529 9.110 -14.216 1.00 65.75 95 LYS A C 1
ATOM 722 O O . LYS A 1 95 ? 7.593 8.388 -13.883 1.00 65.75 95 LYS A O 1
ATOM 727 N N . LYS A 1 96 ? 9.645 8.672 -14.784 1.00 73.25 96 LYS A N 1
ATOM 728 C CA . LYS A 1 96 ? 10.045 7.278 -14.754 1.00 73.25 96 LYS A CA 1
ATOM 729 C C . LYS A 1 96 ? 10.309 6.929 -13.299 1.00 73.25 96 LYS A C 1
ATOM 731 O O . LYS A 1 96 ? 11.143 7.556 -12.644 1.00 73.25 96 LYS A O 1
ATOM 736 N N . GLU A 1 97 ? 9.559 5.969 -12.802 1.00 84.38 97 GLU A N 1
ATOM 737 C CA . GLU A 1 97 ? 9.779 5.378 -11.495 1.00 84.38 97 GLU A CA 1
ATOM 738 C C . GLU A 1 97 ? 10.786 4.230 -11.650 1.00 84.38 97 GLU A C 1
ATOM 740 O O . GLU A 1 97 ? 11.015 3.741 -12.754 1.00 84.38 97 GLU A O 1
ATOM 745 N N . HIS A 1 98 ? 11.430 3.805 -10.565 1.00 89.38 98 HIS A N 1
ATOM 746 C CA . HIS A 1 98 ? 12.411 2.717 -10.611 1.00 89.38 98 HIS A CA 1
ATOM 747 C C . HIS A 1 98 ? 12.046 1.620 -9.619 1.00 89.38 98 HIS A C 1
ATOM 749 O O . HIS A 1 98 ? 11.711 1.896 -8.461 1.00 89.38 98 HIS A O 1
ATOM 755 N N . CYS A 1 99 ? 12.119 0.366 -10.066 1.00 91.06 99 CYS A N 1
ATOM 756 C CA . CYS A 1 99 ? 11.845 -0.776 -9.204 1.00 91.06 99 CYS A CA 1
ATOM 757 C C . CYS A 1 99 ? 12.876 -0.836 -8.073 1.00 91.06 99 CYS A C 1
ATOM 759 O O . CYS A 1 99 ? 14.073 -0.881 -8.324 1.00 91.06 99 CYS A O 1
ATOM 761 N N . GLN A 1 100 ? 12.427 -0.921 -6.821 1.00 88.44 100 GLN A N 1
ATOM 762 C CA . GLN A 1 100 ? 13.339 -0.959 -5.667 1.00 88.44 100 GLN A CA 1
ATOM 763 C C . GLN A 1 100 ? 14.105 -2.291 -5.507 1.00 88.44 100 GLN A C 1
ATOM 765 O O . GLN A 1 100 ? 14.916 -2.419 -4.595 1.00 88.44 100 GLN A O 1
ATOM 770 N N . ILE A 1 101 ? 13.841 -3.286 -6.367 1.00 91.44 101 ILE A N 1
ATOM 771 C CA . ILE A 1 101 ? 14.504 -4.601 -6.357 1.00 91.44 101 ILE A CA 1
ATOM 772 C C . ILE A 1 101 ? 15.511 -4.708 -7.509 1.00 91.44 101 ILE A C 1
ATOM 774 O O . ILE A 1 101 ? 16.691 -4.944 -7.260 1.00 91.44 101 ILE A O 1
ATOM 778 N N . CYS A 1 102 ? 15.067 -4.540 -8.762 1.00 93.19 102 CYS A N 1
ATOM 779 C CA . CYS A 1 102 ? 15.950 -4.648 -9.931 1.00 93.19 102 CYS A CA 1
ATOM 780 C C . CYS A 1 102 ? 16.554 -3.315 -10.394 1.00 93.19 102 CYS A C 1
ATOM 782 O O . CYS A 1 102 ? 17.485 -3.336 -11.190 1.00 93.19 102 CYS A O 1
ATOM 784 N N . PHE A 1 103 ? 16.067 -2.176 -9.888 1.00 90.50 103 PHE A N 1
ATOM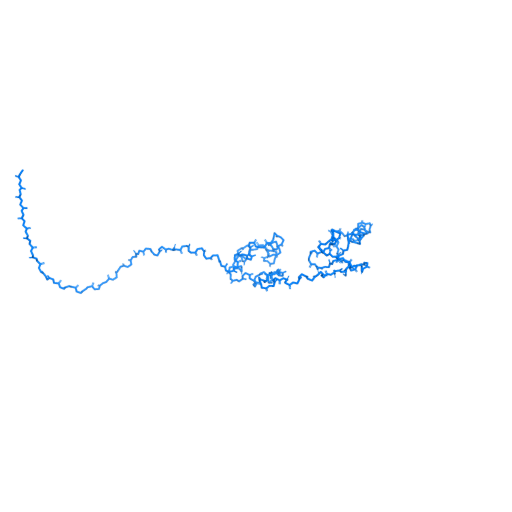 785 C CA . PHE A 1 103 ? 16.465 -0.820 -10.294 1.00 90.50 103 PHE A CA 1
ATOM 786 C C . PHE A 1 103 ? 16.189 -0.466 -11.763 1.00 90.50 103 PHE A C 1
ATOM 788 O O . PHE A 1 103 ? 16.666 0.566 -12.233 1.00 90.50 103 PHE A O 1
ATOM 795 N N . ASP A 1 104 ? 15.380 -1.261 -12.467 1.00 91.00 104 ASP A N 1
ATOM 796 C CA . ASP A 1 104 ? 14.926 -0.927 -13.818 1.00 91.00 104 ASP A CA 1
ATOM 797 C C . ASP A 1 104 ? 13.908 0.225 -13.793 1.00 91.00 104 ASP A C 1
ATOM 799 O O . ASP A 1 104 ? 13.139 0.379 -12.836 1.00 91.00 104 ASP A O 1
ATOM 803 N N . GLU A 1 105 ? 13.921 1.032 -14.855 1.00 88.88 105 GLU A N 1
ATOM 804 C CA . GLU A 1 105 ? 13.033 2.180 -15.057 1.00 88.88 105 GLU A CA 1
ATOM 805 C C . GLU A 1 105 ? 11.684 1.738 -15.642 1.00 88.88 105 GLU A C 1
ATOM 807 O O . GLU A 1 105 ? 11.647 1.045 -16.657 1.00 88.88 105 GLU A O 1
ATOM 812 N N . PHE A 1 106 ? 10.588 2.208 -15.048 1.00 85.31 106 PHE A N 1
ATOM 813 C CA . PHE A 1 106 ? 9.218 1.950 -15.487 1.00 85.31 106 PHE A CA 1
ATOM 814 C C . PHE A 1 106 ? 8.409 3.245 -15.556 1.00 85.31 106 PHE A C 1
ATOM 816 O O . PHE A 1 106 ? 8.526 4.140 -14.715 1.00 85.31 106 PHE A O 1
ATOM 823 N N . SER A 1 107 ? 7.547 3.328 -16.558 1.00 82.62 107 SER A N 1
ATOM 824 C CA . SER A 1 107 ? 6.558 4.381 -16.728 1.00 82.62 107 SER A CA 1
ATOM 825 C C . SER A 1 107 ? 5.239 3.930 -16.085 1.00 82.62 107 SER A C 1
ATOM 827 O O . SER A 1 107 ? 4.549 3.084 -16.654 1.00 82.62 107 SER A O 1
ATOM 829 N N . PRO A 1 108 ? 4.794 4.526 -14.960 1.00 71.12 108 PRO A N 1
ATOM 830 C CA . PRO A 1 108 ? 3.569 4.104 -14.265 1.00 71.12 108 PRO A CA 1
ATOM 831 C C . PRO A 1 108 ? 2.284 4.211 -15.108 1.00 71.12 108 PRO A C 1
ATOM 833 O O . PRO A 1 108 ? 1.263 3.642 -14.738 1.00 71.12 108 PRO A O 1
ATOM 836 N N . ASN A 1 109 ? 2.323 4.946 -16.224 1.00 69.06 109 ASN A N 1
ATOM 837 C CA . ASN A 1 109 ? 1.197 5.107 -17.148 1.00 69.06 109 ASN A CA 1
ATOM 838 C C . ASN A 1 109 ? 1.282 4.217 -18.401 1.00 69.06 109 ASN A C 1
ATOM 840 O O . ASN A 1 109 ? 0.310 4.152 -19.148 1.00 69.06 109 ASN A O 1
ATOM 844 N N . GLU A 1 110 ? 2.427 3.582 -18.663 1.00 71.06 110 GLU A N 1
ATOM 845 C CA . GLU A 1 110 ? 2.660 2.783 -19.878 1.00 71.06 110 GLU A CA 1
ATOM 846 C C . GLU A 1 110 ? 2.864 1.301 -19.549 1.00 71.06 110 GLU A C 1
ATOM 848 O O . GLU A 1 110 ? 2.425 0.439 -20.307 1.00 71.06 110 GLU A O 1
ATOM 853 N N . ASP A 1 111 ? 3.466 1.002 -18.396 1.00 77.12 111 ASP A N 1
ATOM 854 C CA . ASP A 1 111 ? 3.798 -0.355 -17.986 1.00 77.12 111 ASP A CA 1
ATOM 855 C C . ASP A 1 111 ? 2.718 -0.929 -17.060 1.00 77.12 111 ASP A C 1
ATOM 857 O O . ASP A 1 111 ? 2.665 -0.631 -15.865 1.00 77.12 111 ASP A O 1
ATOM 861 N N . GLU A 1 112 ? 1.875 -1.824 -17.585 1.00 73.94 112 GLU A N 1
ATOM 862 C CA . GLU A 1 112 ? 0.867 -2.555 -16.791 1.00 73.94 112 GLU A CA 1
ATOM 863 C C . GLU A 1 112 ? 1.497 -3.410 -15.670 1.00 73.94 112 GLU A C 1
ATOM 865 O O . GLU A 1 112 ? 0.839 -3.766 -14.681 1.00 73.94 112 GLU A O 1
ATOM 870 N N . GLU A 1 113 ? 2.785 -3.727 -15.810 1.00 83.88 113 GLU A N 1
ATOM 871 C CA . GLU A 1 113 ? 3.587 -4.464 -14.837 1.00 83.88 113 GLU A CA 1
ATOM 872 C C . GLU A 1 113 ? 4.064 -3.602 -13.663 1.00 83.88 113 GLU A C 1
ATOM 874 O O . GLU A 1 113 ? 4.519 -4.159 -12.667 1.00 83.88 113 GLU A O 1
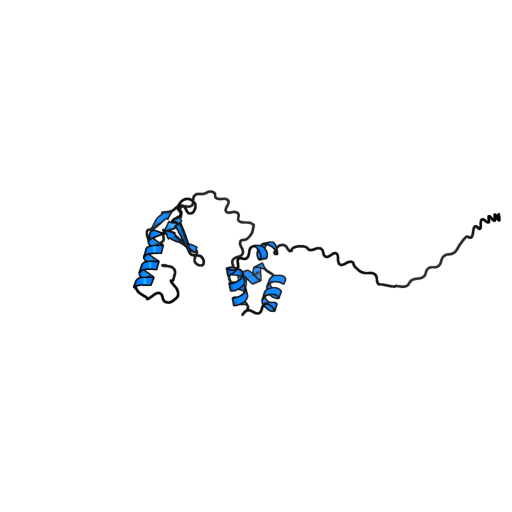ATOM 879 N N . TRP A 1 114 ? 3.939 -2.275 -13.713 1.00 90.50 114 TRP A N 1
ATOM 880 C CA . TRP A 1 114 ? 4.304 -1.426 -12.584 1.00 90.50 114 TRP A CA 1
ATOM 881 C C . TRP A 1 114 ? 3.261 -1.516 -11.464 1.00 90.50 114 TRP A C 1
ATOM 883 O O . TRP A 1 114 ? 2.072 -1.261 -11.672 1.00 90.50 114 TRP A O 1
ATOM 893 N N . LYS A 1 115 ? 3.696 -1.891 -10.257 1.00 88.69 115 LYS A N 1
ATOM 894 C CA . LYS A 1 115 ? 2.840 -2.038 -9.073 1.00 88.69 115 LYS A CA 1
ATOM 895 C C . LYS A 1 115 ? 3.383 -1.200 -7.924 1.00 88.69 115 LYS A C 1
ATOM 897 O O . LYS A 1 115 ? 4.523 -1.377 -7.507 1.00 88.69 115 LYS A O 1
ATOM 902 N N . VAL A 1 116 ? 2.543 -0.328 -7.373 1.00 88.81 116 VAL A N 1
ATOM 903 C CA . VAL A 1 116 ? 2.843 0.450 -6.163 1.00 88.81 116 VAL A CA 1
ATOM 904 C C . VAL A 1 116 ? 2.065 -0.147 -4.997 1.00 88.81 116 VAL A C 1
ATOM 906 O O . VAL A 1 116 ? 0.861 -0.374 -5.108 1.00 88.81 116 VAL A O 1
ATOM 909 N N . LEU A 1 117 ? 2.748 -0.435 -3.889 1.00 86.81 117 LEU A N 1
ATOM 910 C CA . LEU A 1 117 ? 2.112 -0.988 -2.696 1.00 86.81 117 LEU A CA 1
ATOM 911 C C . LEU A 1 117 ? 1.342 0.095 -1.935 1.00 86.81 117 LEU A C 1
ATOM 913 O O . LEU A 1 117 ? 1.918 1.082 -1.461 1.00 86.81 117 LEU A O 1
ATOM 917 N N . GLU A 1 118 ? 0.040 -0.128 -1.761 1.00 79.56 118 GLU A N 1
ATOM 918 C CA . GLU A 1 118 ? -0.816 0.753 -0.971 1.00 79.56 118 GLU A CA 1
ATOM 919 C C . GLU A 1 118 ? -0.431 0.664 0.513 1.00 79.56 118 GLU A C 1
ATOM 921 O O . GLU A 1 118 ? -0.395 -0.410 1.110 1.00 79.56 118 GLU A O 1
ATOM 926 N N . GLY A 1 119 ? -0.080 1.805 1.111 1.00 80.19 119 GLY A N 1
ATOM 927 C CA . GLY A 1 119 ? 0.310 1.914 2.520 1.00 80.19 119 GLY A CA 1
ATOM 928 C C . GLY A 1 119 ? 1.749 2.382 2.745 1.00 80.19 119 GLY A C 1
ATOM 929 O O . GLY A 1 119 ? 1.961 3.220 3.618 1.00 80.19 119 GLY A O 1
ATOM 930 N N . CYS A 1 120 ? 2.718 1.911 1.950 1.00 87.44 120 CYS A N 1
ATOM 931 C CA . CYS A 1 120 ? 4.113 2.381 2.013 1.00 87.44 120 CYS A CA 1
ATOM 932 C C . CYS A 1 120 ? 4.538 3.219 0.799 1.00 87.44 120 CYS A C 1
ATOM 934 O O . CYS A 1 120 ? 5.493 3.980 0.908 1.00 87.44 120 CYS A O 1
ATOM 936 N N . GLY A 1 121 ? 3.833 3.114 -0.334 1.00 85.50 121 GLY A N 1
ATOM 937 C CA . GLY A 1 121 ? 4.147 3.872 -1.548 1.00 85.50 121 GLY A CA 1
ATOM 938 C C . GLY A 1 121 ? 5.377 3.369 -2.309 1.00 85.50 121 GLY A C 1
ATOM 939 O O . GLY A 1 121 ? 5.817 4.033 -3.241 1.00 85.50 121 GLY A O 1
ATOM 940 N N . HIS A 1 122 ? 5.937 2.210 -1.945 1.00 89.62 122 HIS A N 1
ATOM 941 C CA . HIS A 1 122 ? 7.055 1.614 -2.680 1.00 89.62 122 HIS A CA 1
ATOM 942 C C . HIS A 1 122 ? 6.581 0.936 -3.969 1.00 89.62 122 HIS A C 1
ATOM 944 O O . HIS A 1 122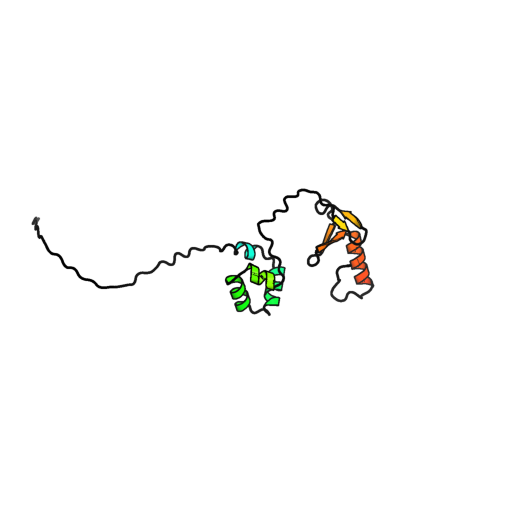 ? 5.583 0.209 -3.972 1.00 89.62 122 HIS A O 1
ATOM 950 N N . GLY A 1 123 ? 7.323 1.172 -5.051 1.00 90.88 123 GLY A N 1
ATOM 951 C CA . GLY A 1 123 ? 7.026 0.670 -6.388 1.00 90.88 123 GLY A CA 1
ATOM 952 C C . GLY A 1 123 ? 7.949 -0.459 -6.847 1.00 90.88 123 GLY A C 1
ATOM 953 O O . GLY A 1 123 ? 9.167 -0.429 -6.637 1.00 90.88 123 GLY A O 1
ATOM 954 N N . PHE A 1 124 ? 7.358 -1.457 -7.501 1.00 92.75 124 PHE A N 1
ATOM 955 C CA . PHE A 1 124 ? 8.033 -2.651 -7.994 1.00 92.75 124 PHE A CA 1
ATOM 956 C C . PHE A 1 124 ? 7.500 -3.056 -9.368 1.00 92.75 124 PHE A C 1
ATOM 958 O O . PHE A 1 124 ? 6.323 -2.859 -9.671 1.00 92.75 124 PHE A O 1
ATOM 965 N N . CYS A 1 125 ? 8.347 -3.683 -10.184 1.00 93.25 125 CYS A N 1
ATOM 966 C CA . CYS A 1 125 ? 7.869 -4.362 -11.382 1.00 93.25 125 CYS A CA 1
ATOM 967 C C . CYS A 1 125 ? 7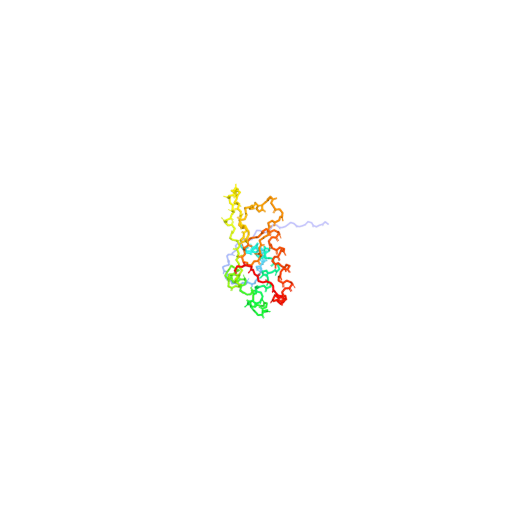.176 -5.682 -11.019 1.00 93.25 125 CYS A C 1
ATOM 969 O O . CYS A 1 125 ? 7.471 -6.304 -9.991 1.00 93.25 125 CYS A O 1
ATOM 971 N N . GLY A 1 126 ? 6.258 -6.115 -11.879 1.00 91.12 126 GLY A N 1
ATOM 972 C CA . GLY A 1 126 ? 5.432 -7.299 -11.673 1.00 91.12 126 GLY A CA 1
ATOM 973 C C . GLY A 1 126 ? 6.258 -8.568 -11.496 1.00 91.12 126 GLY A C 1
ATOM 974 O O . GLY A 1 126 ? 5.937 -9.377 -10.628 1.00 91.12 126 GLY A O 1
ATOM 975 N N . ALA A 1 127 ? 7.357 -8.699 -12.243 1.00 93.00 127 ALA A N 1
ATOM 976 C CA . ALA A 1 127 ? 8.291 -9.811 -12.107 1.00 93.00 127 ALA A CA 1
ATOM 977 C C . ALA A 1 127 ? 8.913 -9.867 -10.703 1.00 93.00 127 ALA A C 1
ATOM 979 O O . ALA A 1 127 ? 8.756 -10.863 -10.001 1.00 93.00 127 ALA A O 1
ATOM 980 N N . CYS A 1 128 ? 9.541 -8.779 -10.242 1.00 94.31 128 CYS A N 1
ATOM 981 C CA . CYS A 1 128 ? 10.196 -8.761 -8.933 1.00 94.31 128 CYS A CA 1
ATOM 982 C C . CYS A 1 128 ? 9.208 -8.904 -7.773 1.00 94.31 128 CYS A C 1
ATOM 984 O O . CYS A 1 128 ? 9.504 -9.592 -6.797 1.00 94.31 128 CYS A O 1
ATOM 986 N N . LEU A 1 129 ? 8.034 -8.271 -7.863 1.00 92.44 129 LEU A N 1
ATOM 987 C CA . LEU A 1 129 ? 7.007 -8.412 -6.834 1.00 92.44 129 LEU A CA 1
ATOM 988 C C . LEU A 1 129 ? 6.444 -9.840 -6.800 1.00 92.44 129 LEU A C 1
ATOM 990 O O . LEU A 1 129 ? 6.243 -10.397 -5.721 1.00 92.44 129 LEU A O 1
ATOM 994 N N . GLY A 1 130 ? 6.218 -10.443 -7.970 1.00 91.94 130 GLY A N 1
ATOM 995 C CA . GLY A 1 130 ? 5.752 -11.821 -8.103 1.00 91.94 130 GLY A CA 1
ATOM 996 C C . GLY A 1 130 ? 6.746 -12.828 -7.532 1.00 91.94 130 GLY A C 1
ATOM 997 O O . GLY A 1 130 ? 6.351 -13.682 -6.737 1.00 91.94 130 GLY A O 1
ATOM 998 N N . ASP A 1 131 ? 8.028 -12.683 -7.868 1.00 93.75 131 ASP A N 1
ATOM 999 C CA . ASP A 1 131 ? 9.102 -13.523 -7.335 1.00 93.75 131 ASP A CA 1
ATOM 1000 C C . ASP A 1 131 ? 9.211 -13.380 -5.817 1.00 93.75 131 ASP A C 1
ATOM 1002 O O . ASP A 1 131 ? 9.223 -14.381 -5.106 1.00 93.75 131 ASP A O 1
ATOM 1006 N N . TYR A 1 132 ? 9.178 -12.152 -5.292 1.00 92.00 132 TYR A N 1
ATOM 1007 C CA . TYR A 1 132 ? 9.204 -11.916 -3.849 1.00 92.00 132 TYR A CA 1
ATOM 1008 C C . TYR A 1 132 ? 8.035 -12.599 -3.119 1.00 92.00 132 TYR A C 1
ATOM 1010 O O . TYR A 1 132 ? 8.242 -13.309 -2.134 1.00 92.00 132 TYR A O 1
ATOM 1018 N N . ILE A 1 133 ? 6.805 -12.448 -3.620 1.00 90.81 133 ILE A N 1
ATOM 1019 C CA . ILE A 1 133 ? 5.621 -13.097 -3.034 1.00 90.81 133 ILE A CA 1
ATOM 1020 C C . ILE A 1 133 ? 5.743 -14.622 -3.118 1.00 90.81 133 ILE A C 1
ATOM 1022 O O . ILE A 1 133 ? 5.436 -15.326 -2.151 1.00 90.81 133 ILE A O 1
ATOM 1026 N N . ALA A 1 134 ? 6.202 -15.147 -4.256 1.00 90.81 134 ALA A N 1
ATOM 1027 C CA . ALA A 1 134 ? 6.422 -16.573 -4.435 1.00 90.81 134 ALA A CA 1
ATOM 1028 C C . ALA A 1 134 ? 7.489 -17.098 -3.464 1.00 90.81 134 ALA A C 1
ATOM 1030 O O . ALA A 1 134 ? 7.348 -18.204 -2.944 1.00 90.81 134 ALA A O 1
ATOM 1031 N N . ASP A 1 135 ? 8.545 -16.333 -3.205 1.00 90.00 135 ASP A N 1
ATOM 1032 C CA . ASP A 1 135 ? 9.605 -16.673 -2.258 1.00 90.00 135 ASP A CA 1
ATOM 1033 C C . ASP A 1 135 ? 9.061 -16.709 -0.831 1.00 90.00 135 ASP A C 1
ATOM 1035 O O . ASP A 1 135 ? 9.214 -17.725 -0.151 1.00 90.00 135 ASP A O 1
ATOM 1039 N N . CYS A 1 136 ? 8.320 -15.678 -0.419 1.00 88.50 136 CYS A N 1
ATOM 1040 C CA . CYS A 1 136 ? 7.637 -15.641 0.873 1.00 88.50 136 CYS A CA 1
ATOM 1041 C C . CYS A 1 136 ? 6.695 -16.838 1.076 1.00 88.50 136 CYS A C 1
ATOM 1043 O O . CYS A 1 136 ? 6.681 -17.455 2.145 1.00 88.50 136 CYS A O 1
ATOM 1045 N N . ALA A 1 137 ? 5.937 -17.213 0.041 1.00 86.88 137 ALA A N 1
ATOM 1046 C CA . ALA A 1 137 ? 5.055 -18.374 0.084 1.00 86.88 137 ALA A CA 1
ATOM 1047 C C . ALA A 1 137 ? 5.830 -19.699 0.219 1.00 86.88 137 ALA A C 1
ATOM 1049 O O . ALA A 1 137 ? 5.359 -20.630 0.879 1.00 86.88 137 ALA A O 1
ATOM 1050 N N . ARG A 1 138 ? 7.027 -19.799 -0.381 1.00 86.88 138 ARG A N 1
ATOM 1051 C CA . ARG A 1 138 ? 7.879 -20.996 -0.295 1.00 86.88 138 ARG A CA 1
ATOM 1052 C C . ARG A 1 138 ? 8.580 -21.121 1.052 1.00 86.88 138 ARG A C 1
ATOM 1054 O O . ARG A 1 138 ? 8.658 -22.235 1.572 1.00 86.88 138 ARG A O 1
ATOM 1061 N N . THR A 1 139 ? 9.077 -20.022 1.620 1.00 83.44 139 THR A N 1
ATOM 1062 C CA . THR A 1 139 ? 9.801 -20.062 2.900 1.00 83.44 139 THR A CA 1
ATOM 1063 C C . THR A 1 139 ? 8.873 -20.247 4.098 1.00 83.44 139 THR A C 1
ATOM 1065 O O . THR A 1 139 ? 9.331 -20.697 5.145 1.00 83.44 139 THR A O 1
ATOM 1068 N N . LYS A 1 140 ? 7.563 -19.980 3.950 1.00 73.50 140 LYS A N 1
ATOM 1069 C CA . LYS A 1 140 ? 6.565 -19.993 5.044 1.00 73.50 140 LYS A CA 1
ATOM 1070 C C . LYS A 1 140 ? 6.935 -19.066 6.211 1.00 73.50 140 LYS A C 1
ATOM 1072 O O . LYS A 1 140 ? 6.400 -19.216 7.308 1.00 73.50 140 LYS A O 1
ATOM 1077 N N . GLU A 1 141 ? 7.858 -18.133 5.988 1.00 68.25 141 GLU A N 1
ATOM 1078 C CA . GLU A 1 141 ? 8.289 -17.153 6.988 1.00 68.25 141 GLU A CA 1
ATOM 1079 C C . GLU A 1 141 ? 7.323 -15.971 7.051 1.00 68.25 141 GLU A C 1
ATOM 1081 O O . GLU A 1 141 ? 7.075 -15.421 8.123 1.00 68.25 141 GLU A O 1
ATOM 1086 N N . ALA A 1 142 ? 6.710 -15.628 5.916 1.00 64.56 142 ALA A N 1
ATOM 1087 C CA . ALA A 1 142 ? 5.550 -14.759 5.886 1.00 64.56 142 ALA A CA 1
ATOM 1088 C C . ALA A 1 142 ? 4.346 -15.577 6.367 1.00 64.56 142 ALA A C 1
ATOM 1090 O O . ALA A 1 142 ? 3.924 -16.513 5.695 1.00 64.56 142 ALA A O 1
ATOM 1091 N N . GLY A 1 143 ? 3.841 -15.283 7.565 1.00 70.06 143 GLY A N 1
ATOM 1092 C CA . GLY A 1 143 ? 2.642 -15.922 8.107 1.00 70.06 143 GLY A CA 1
ATOM 1093 C C . GLY A 1 143 ? 1.388 -15.549 7.304 1.00 70.06 143 GLY A C 1
ATOM 1094 O O . GLY A 1 143 ? 1.225 -15.919 6.149 1.00 70.06 143 GLY A O 1
ATOM 1095 N N . LEU A 1 144 ? 0.464 -14.810 7.923 1.00 75.44 144 LEU A N 1
ATOM 1096 C CA . LEU A 1 144 ? -0.730 -14.280 7.240 1.00 75.44 144 LEU A CA 1
ATOM 1097 C C . LEU A 1 144 ? -0.479 -12.924 6.556 1.00 75.44 144 LEU A C 1
ATOM 1099 O O . LEU A 1 144 ? -1.377 -12.399 5.904 1.00 75.44 144 LEU A O 1
ATOM 1103 N N . CYS A 1 145 ? 0.715 -12.345 6.714 1.00 77.75 145 CYS A N 1
ATOM 1104 C CA . CYS A 1 145 ? 1.091 -11.068 6.122 1.00 77.75 145 CYS A CA 1
ATOM 1105 C C . CYS A 1 145 ? 2.469 -11.152 5.459 1.00 77.75 145 CYS A C 1
ATOM 1107 O O . CYS A 1 145 ? 3.393 -11.779 5.980 1.00 77.75 145 CYS A O 1
ATOM 1109 N N . ILE A 1 146 ? 2.585 -10.504 4.302 1.00 82.06 146 ILE A N 1
ATOM 1110 C CA . ILE A 1 146 ? 3.840 -10.285 3.586 1.00 82.06 146 ILE A CA 1
ATOM 1111 C C . ILE A 1 146 ? 4.202 -8.814 3.797 1.00 82.06 146 ILE A C 1
ATOM 1113 O O . ILE A 1 146 ? 3.383 -7.931 3.534 1.00 82.06 146 ILE A O 1
ATOM 1117 N N . CYS A 1 147 ? 5.398 -8.552 4.322 1.00 85.31 147 CYS A N 1
ATOM 1118 C CA . CYS A 1 147 ? 5.899 -7.192 4.498 1.00 85.31 147 CYS A CA 1
ATOM 1119 C C . CYS A 1 147 ? 6.373 -6.613 3.160 1.00 85.31 147 CYS A C 1
ATOM 1121 O O . CYS A 1 147 ? 6.682 -7.343 2.225 1.00 85.31 147 CYS A O 1
ATOM 1123 N N . CYS A 1 148 ? 6.459 -5.288 3.068 1.00 87.31 148 CYS A N 1
ATOM 1124 C CA . CYS A 1 148 ? 7.133 -4.650 1.941 1.00 87.31 148 CYS A CA 1
ATOM 1125 C C . CYS A 1 148 ? 8.627 -5.053 1.926 1.00 87.31 148 CYS A C 1
ATOM 1127 O O . CYS A 1 148 ? 9.233 -5.051 2.997 1.00 87.31 148 CYS A O 1
ATOM 1129 N N . PRO A 1 149 ? 9.238 -5.354 0.762 1.00 80.81 149 PRO A N 1
ATOM 1130 C CA . PRO A 1 149 ? 10.650 -5.750 0.657 1.00 80.81 149 PRO A CA 1
ATOM 1131 C C . PRO A 1 149 ? 11.654 -4.576 0.787 1.00 80.81 149 PRO A C 1
ATOM 1133 O O . PRO A 1 149 ? 12.579 -4.459 -0.012 1.00 80.81 149 PRO A O 1
ATOM 1136 N N . GLN A 1 150 ? 11.478 -3.706 1.790 1.00 61.78 150 GLN A N 1
ATOM 1137 C CA . GLN A 1 150 ? 12.348 -2.563 2.122 1.00 61.78 150 GLN A CA 1
ATOM 1138 C C . GLN A 1 150 ? 12.695 -2.552 3.612 1.00 61.78 150 GLN A C 1
ATOM 1140 O O . GLN A 1 150 ? 11.768 -2.776 4.425 1.00 61.78 150 GLN A O 1
#

Radius of gyration: 33.71 Å; Cα contacts (8 Å, |Δi|>4): 93; chains: 1; bounding box: 103×81×43 Å

Sequence (150 aa):
VTNEKRDDDGDDDDDAGESNKKPSGAAVSEQNQAGPYQHVIDSLQEAHAEKFLISYSWHVEKAVEALEENTVVALTKAGIQVPHPSERPNSADSKKEHCQICFDEFSPNEDEEWKVLEGCGHGFCGACLGDYIADCARTKEAGLCICCPQ

InterPro domains:
  IPR001841 Zinc finger, RING-type [PS50089] (99-148)
  IPR013083 Zinc finger, RING/FYVE/PHD-type [G3DSA:3.30.40.10] (56-150)
  IPR017907 Zinc finger, RING-type, conserved site [PS00518] (120-129)

Foldseek 3Di:
DDDDDDDDDDDDDDDDDDDDDDDDDPPPPPPVPCDPCVVQVVPDDPVLVVLLCVLVVNPVVVSVVCCVVPVCVSSVSSVHDRPDPPDPVPDPPQPFDAAPPPRDTDRPVPQPQWDADPPPRHIHGNVVVVVQVVVCVVVCPQPVDDDDPD

Mean predicted aligned error: 20.36 Å

Secondary structure (DSSP, 8-state):
-----------------------------------TTHHHHHT--HHHHHHHHHHTTT-HHHHHHHHHHHHHHHHHHTT--PPPTT----------EE-TTT--EE-TTT-TTEEE-TTT--EEEHHHHHHHHHHHHHH--S-S------

Solvent-accessible surface area (backbone atoms only — not comparable to full-atom values): 10025 Å² total; per-residue (Å²): 141,82,89,84,88,83,89,83,91,81,80,90,81,90,77,91,76,91,77,90,79,85,86,78,78,79,73,76,74,79,72,81,68,75,52,104,49,49,70,56,59,75,65,53,50,72,72,53,52,50,45,43,37,57,67,46,74,65,40,59,70,64,48,48,53,37,42,74,74,38,48,68,62,44,36,46,74,40,73,41,86,74,83,62,94,83,66,72,83,87,58,98,59,88,66,64,44,54,19,81,82,83,63,51,78,41,41,77,91,76,38,89,46,54,44,65,43,88,92,81,69,54,42,31,40,45,67,62,51,48,51,51,52,53,48,36,66,69,69,59,74,38,72,98,57,78,77,75,98,120